Protein AF-A0A2W2MB29-F1 (afdb_monomer_lite)

Radius of gyration: 29.34 Å; chains: 1; bounding box: 50×64×82 Å

Secondary structure (DSSP, 8-state):
-HHHHHTT--HHHHHHHH---HHHHHHHHHHTTPPPP-HHHHHHHHHHHHHHHHHHHHHHHHHHHHHHHHHHHHHT--SHHHHHHHHHHHHHHHHHHHHHHHTTS-SSHHHHHHHHHHHHHHHHHHHHHHHHHHHGGG---

pLDDT: mean 86.89, std 11.66, range [49.47, 98.19]

Foldseek 3Di:
DLVCLVVQHALVVCCVVVVDDSVVSCVVCVVVVRDHDCPVVVVVVVVVVVVVLVVLVVLLVVLVVVLVVLVVQLVPDPDPVSVVVSVVSNVVSVVVSCVSVVVPVDPCPVVVVVVVVVVVVVVVVVVVVVVVVVVVVPDDD

Structure (mmCIF, N/CA/C/O backbone):
data_AF-A0A2W2MB29-F1
#
_entry.id   AF-A0A2W2MB29-F1
#
loop_
_atom_site.group_PDB
_atom_site.id
_atom_site.type_symbol
_atom_site.label_atom_id
_atom_site.label_alt_id
_atom_site.label_comp_id
_atom_site.label_asym_id
_atom_site.label_entity_id
_atom_site.label_seq_id
_atom_site.pdbx_PDB_ins_code
_atom_site.Cartn_x
_atom_site.Cartn_y
_atom_site.Cartn_z
_atom_site.occupancy
_atom_site.B_iso_or_equiv
_atom_site.auth_seq_id
_atom_site.auth_comp_id
_atom_site.auth_asym_id
_atom_site.auth_atom_id
_atom_site.pdbx_PDB_model_num
ATOM 1 N N . MET A 1 1 ? -21.355 12.216 34.150 1.00 81.81 1 MET A N 1
ATOM 2 C CA . MET A 1 1 ? -20.433 11.313 33.427 1.00 81.81 1 MET A CA 1
ATOM 3 C C . MET A 1 1 ? -20.944 9.870 33.399 1.00 81.81 1 MET A C 1
ATOM 5 O O . MET A 1 1 ? -21.313 9.422 32.328 1.00 81.81 1 MET A O 1
ATOM 9 N N . LEU A 1 2 ? -21.050 9.172 34.542 1.00 86.69 2 LEU A N 1
ATOM 10 C CA . LEU A 1 2 ? -21.513 7.768 34.617 1.00 86.69 2 LEU A CA 1
ATOM 11 C C . LEU A 1 2 ? -22.892 7.525 33.993 1.00 86.69 2 LEU A C 1
ATOM 13 O O . LEU A 1 2 ? -23.082 6.543 33.286 1.00 86.69 2 LEU A O 1
ATOM 17 N N . ARG A 1 3 ? -23.830 8.459 34.196 1.00 90.38 3 ARG A N 1
ATOM 18 C CA . ARG A 1 3 ? -25.143 8.436 33.539 1.00 90.38 3 ARG A CA 1
ATOM 19 C C . ARG A 1 3 ? -25.026 8.364 32.008 1.00 90.38 3 ARG A C 1
ATOM 21 O O . ARG A 1 3 ? -25.595 7.463 31.413 1.00 90.38 3 ARG A O 1
ATOM 28 N N . LEU A 1 4 ? -24.210 9.232 31.401 1.00 87.38 4 LEU A N 1
ATOM 29 C CA . LEU A 1 4 ? -23.983 9.265 29.946 1.00 87.38 4 LEU A CA 1
ATOM 30 C C . LEU A 1 4 ? -23.356 7.962 29.431 1.00 87.38 4 LEU A C 1
ATOM 32 O O . LEU A 1 4 ? -23.723 7.474 28.370 1.00 87.38 4 LEU A O 1
ATOM 36 N N . ALA A 1 5 ? -22.428 7.377 30.193 1.00 85.38 5 ALA A N 1
ATOM 37 C CA . ALA A 1 5 ? -21.809 6.106 29.823 1.00 85.38 5 ALA A CA 1
ATOM 38 C C . ALA A 1 5 ? -22.822 4.946 29.836 1.00 85.38 5 ALA A C 1
ATOM 40 O O . ALA A 1 5 ? -22.815 4.123 28.927 1.00 85.38 5 ALA A O 1
ATOM 41 N N . ARG A 1 6 ? -23.734 4.909 30.820 1.00 88.44 6 ARG A N 1
ATOM 42 C CA . ARG A 1 6 ? -24.825 3.916 30.887 1.00 88.44 6 ARG A CA 1
ATOM 43 C C . ARG A 1 6 ? -25.883 4.118 29.798 1.00 88.44 6 ARG A C 1
ATOM 45 O O . ARG A 1 6 ? -26.493 3.152 29.363 1.00 88.44 6 ARG A O 1
ATOM 52 N N . GLU A 1 7 ? -26.062 5.353 29.337 1.00 89.94 7 GLU A N 1
ATOM 53 C CA . GLU A 1 7 ? -26.908 5.710 28.187 1.00 89.94 7 GLU A CA 1
ATOM 54 C C . GLU A 1 7 ? -26.249 5.367 26.829 1.00 89.94 7 GLU A C 1
ATOM 56 O O . GLU A 1 7 ? -26.842 5.612 25.783 1.00 89.94 7 GLU A O 1
ATOM 61 N N . GLY A 1 8 ? -25.037 4.793 26.822 1.00 85.62 8 GLY A N 1
ATOM 62 C CA . GLY A 1 8 ? -24.342 4.357 25.605 1.00 85.62 8 GLY A CA 1
ATOM 63 C C . GLY A 1 8 ? -23.571 5.461 24.874 1.00 85.62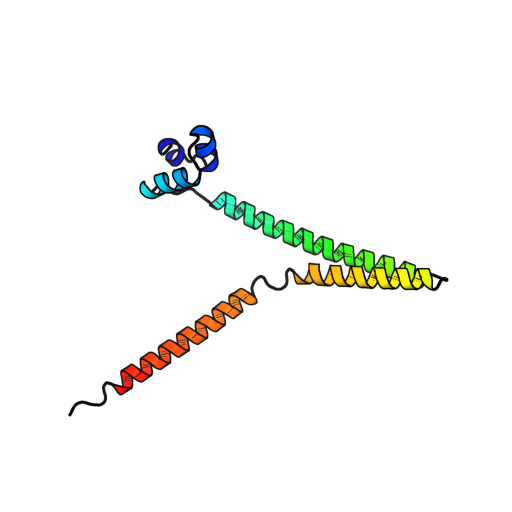 8 GLY A C 1
ATOM 64 O O . GLY A 1 8 ? -23.115 5.258 23.749 1.00 85.62 8 GLY A O 1
ATOM 65 N N . VAL A 1 9 ? -23.391 6.634 25.488 1.00 88.69 9 VAL A N 1
ATOM 66 C CA . VAL A 1 9 ? -22.635 7.738 24.881 1.00 88.69 9 VAL A CA 1
ATOM 67 C C . VAL A 1 9 ? -21.152 7.370 24.776 1.00 88.69 9 VAL A C 1
ATOM 69 O O . VAL A 1 9 ? -20.523 6.925 25.739 1.00 88.69 9 VAL A O 1
ATOM 72 N N . ALA A 1 10 ? -20.560 7.600 23.600 1.00 87.56 10 ALA A N 1
ATOM 73 C CA . ALA A 1 10 ? -19.156 7.298 23.349 1.00 87.56 10 ALA A CA 1
ATOM 74 C C . ALA A 1 10 ? -18.220 8.082 24.286 1.00 87.56 10 ALA A C 1
ATOM 76 O O . ALA A 1 10 ? -18.395 9.277 24.524 1.00 87.56 10 ALA A O 1
ATOM 77 N N . ARG A 1 11 ? -17.145 7.434 24.752 1.00 88.75 11 ARG A N 1
ATOM 78 C CA . ARG A 1 11 ? -16.172 8.014 25.696 1.00 88.75 11 ARG A CA 1
ATOM 79 C C . ARG A 1 11 ? -15.674 9.412 25.302 1.00 88.75 11 ARG A C 1
ATOM 81 O O . ARG A 1 11 ? -15.597 10.299 26.145 1.00 88.75 11 ARG A O 1
ATOM 88 N N . ASN A 1 12 ? -15.326 9.612 24.030 1.00 89.19 12 ASN A N 1
ATOM 89 C CA . ASN A 1 12 ? -14.797 10.895 23.553 1.00 89.19 12 ASN A CA 1
ATOM 90 C C . ASN A 1 12 ? -15.857 12.006 23.585 1.00 89.19 12 ASN A C 1
ATOM 92 O O . ASN A 1 12 ? -15.515 13.169 23.773 1.00 89.19 12 ASN A O 1
ATOM 96 N N . GLU A 1 13 ? -17.128 11.650 23.414 1.00 89.75 13 GLU A N 1
ATOM 97 C CA . GLU A 1 13 ? -18.242 12.589 23.517 1.00 89.75 13 GLU A CA 1
ATOM 98 C C . GLU A 1 13 ? -18.479 12.992 24.976 1.00 89.75 13 GLU A C 1
ATOM 100 O O . GLU A 1 13 ? -18.609 14.174 25.284 1.00 89.75 13 GLU A O 1
ATOM 105 N N . ILE A 1 14 ? -18.372 12.040 25.908 1.00 91.75 14 ILE A N 1
ATOM 106 C CA . ILE A 1 14 ? -18.393 12.325 27.348 1.00 91.75 14 ILE A CA 1
ATOM 107 C C . ILE A 1 14 ? -17.273 13.302 27.730 1.00 91.75 14 ILE A C 1
ATOM 109 O O . ILE A 1 14 ? -17.516 14.244 28.484 1.00 91.75 14 ILE A O 1
ATOM 113 N N . THR A 1 15 ? -16.060 13.129 27.195 1.00 94.00 15 THR A N 1
ATOM 114 C CA . THR A 1 15 ? -14.948 14.065 27.425 1.00 94.00 15 THR A CA 1
ATOM 115 C C . THR A 1 15 ? -15.268 15.477 26.930 1.00 94.00 15 THR A C 1
ATOM 117 O O . THR A 1 15 ? -15.023 16.430 27.666 1.00 94.00 15 THR A O 1
ATOM 120 N N . ARG A 1 16 ? -15.867 15.633 25.740 1.00 93.50 16 ARG A N 1
ATOM 121 C CA . ARG A 1 16 ? -16.270 16.956 25.220 1.00 93.50 16 ARG A CA 1
ATOM 122 C C . ARG A 1 16 ? -17.341 17.617 26.084 1.00 93.50 16 ARG A C 1
ATOM 124 O O . ARG A 1 16 ? -17.249 18.809 26.346 1.00 93.50 16 ARG A O 1
ATOM 131 N N . GLN A 1 17 ? -18.326 16.847 26.544 1.00 93.81 17 GLN A N 1
ATOM 132 C CA . GLN A 1 17 ? -19.451 17.376 27.319 1.00 93.81 17 GLN A CA 1
ATOM 133 C C . GLN A 1 17 ? -19.094 17.692 28.773 1.00 93.81 17 GLN A C 1
ATOM 135 O O . GLN A 1 17 ? -19.664 18.598 29.370 1.00 93.81 17 GLN A O 1
ATOM 140 N N . THR A 1 18 ? -18.182 16.922 29.368 1.00 92.38 18 THR A N 1
ATOM 141 C CA . THR A 1 18 ? -17.856 17.036 30.800 1.00 92.38 18 THR A CA 1
ATOM 142 C C . THR A 1 18 ? -16.548 17.769 31.077 1.00 92.38 18 THR A C 1
ATOM 144 O O . THR A 1 18 ? -16.291 18.114 32.226 1.00 92.38 18 THR A O 1
ATOM 147 N N . GLY A 1 19 ? -15.697 17.965 30.063 1.00 91.62 19 GLY A N 1
ATOM 148 C CA . GLY A 1 19 ? -14.351 18.526 30.221 1.00 91.62 19 GLY A CA 1
ATOM 149 C C . GLY A 1 19 ? -13.365 17.602 30.951 1.00 91.62 19 GLY A C 1
ATOM 150 O O . GLY A 1 19 ? -12.230 17.991 31.213 1.00 91.62 19 GLY A O 1
ATOM 151 N N . VAL A 1 20 ? -13.770 16.371 31.285 1.00 93.88 20 VAL A N 1
ATOM 152 C CA . VAL A 1 20 ? -12.932 15.395 31.991 1.00 93.88 20 VAL A CA 1
ATOM 153 C C . VAL A 1 20 ? -12.043 14.654 30.999 1.00 93.88 20 VAL A C 1
ATOM 155 O O . VAL A 1 20 ? -12.509 14.166 29.966 1.00 93.88 20 VAL A O 1
ATOM 158 N N . SER A 1 21 ? -10.758 14.515 31.339 1.00 93.69 21 SER A N 1
ATOM 159 C CA . SER A 1 21 ? -9.794 13.823 30.485 1.00 93.69 21 SER A CA 1
ATOM 160 C C . SER A 1 21 ? -10.235 12.394 30.166 1.00 93.69 21 SER A C 1
ATOM 162 O O . SER A 1 21 ? -10.765 11.664 31.005 1.00 93.69 21 SER A O 1
ATOM 164 N N . THR A 1 22 ? -9.956 11.965 28.941 1.00 91.56 22 THR A N 1
ATOM 165 C CA . THR A 1 22 ? -10.315 10.647 28.411 1.00 91.56 22 THR A CA 1
ATOM 166 C C . THR A 1 22 ? -9.850 9.485 29.303 1.00 91.56 22 THR A C 1
ATOM 168 O O . THR A 1 22 ? -10.549 8.478 29.455 1.00 91.56 22 THR A O 1
ATOM 171 N N . ALA A 1 23 ? -8.674 9.630 29.923 1.00 92.75 23 ALA A N 1
ATOM 172 C CA . ALA A 1 23 ? -8.121 8.656 30.861 1.00 92.75 23 ALA A CA 1
ATOM 173 C C . ALA A 1 23 ? -8.940 8.582 32.161 1.00 92.75 23 ALA A C 1
ATOM 175 O O . ALA A 1 23 ? -9.257 7.486 32.621 1.00 92.75 23 ALA A O 1
ATOM 176 N N . SER A 1 24 ? -9.338 9.729 32.720 1.00 93.81 24 SER A N 1
ATOM 177 C CA . SER A 1 24 ? -10.188 9.783 33.914 1.00 93.81 24 SER A CA 1
ATOM 178 C C . SER A 1 24 ? -11.597 9.260 33.645 1.00 93.81 24 SER A C 1
ATOM 180 O O . SER A 1 24 ? -12.115 8.512 34.468 1.00 93.81 24 SER A O 1
ATOM 182 N N . VAL A 1 25 ? -12.177 9.557 32.474 1.00 92.50 25 VAL A N 1
ATOM 183 C CA . VAL A 1 25 ? -13.472 8.990 32.059 1.00 92.50 25 VAL A CA 1
ATOM 184 C C . VAL A 1 25 ? -13.411 7.460 32.015 1.00 92.50 25 VAL A C 1
ATOM 186 O O . VAL A 1 25 ? -14.289 6.784 32.539 1.00 92.50 25 VAL A O 1
ATOM 189 N N . THR A 1 26 ? -12.349 6.905 31.423 1.00 91.25 26 THR A N 1
ATOM 190 C CA . THR A 1 26 ? -12.171 5.446 31.327 1.00 91.25 26 THR A CA 1
ATOM 191 C C . THR A 1 26 ? -12.054 4.804 32.708 1.00 91.25 26 THR A C 1
ATOM 193 O O . THR A 1 26 ? -12.728 3.814 32.964 1.00 91.25 26 THR A O 1
ATOM 196 N N . ARG A 1 27 ? -11.227 5.375 33.593 1.00 93.19 27 ARG A N 1
ATOM 197 C CA . ARG A 1 27 ? -10.973 4.832 34.935 1.00 93.19 27 ARG A CA 1
ATOM 198 C C . ARG A 1 27 ? -12.236 4.823 35.795 1.00 93.19 27 ARG A C 1
ATOM 200 O O . ARG A 1 27 ? -12.636 3.769 36.255 1.00 93.19 27 ARG A O 1
ATOM 207 N N . ILE A 1 28 ? -12.914 5.967 35.899 1.00 91.88 28 ILE A N 1
ATOM 208 C CA . ILE A 1 28 ? -14.134 6.106 36.710 1.00 91.88 28 ILE A CA 1
ATOM 209 C C . ILE A 1 28 ? -15.250 5.177 36.204 1.00 91.88 28 ILE A C 1
ATOM 211 O O . ILE A 1 28 ? -15.987 4.612 37.001 1.00 91.88 28 ILE A O 1
ATOM 215 N N . CYS A 1 29 ? -15.396 5.004 34.886 1.00 90.06 29 CYS A N 1
ATOM 216 C CA . CYS A 1 29 ? -16.363 4.047 34.343 1.00 90.06 29 CYS A CA 1
ATOM 217 C C . CYS A 1 29 ? -15.972 2.592 34.631 1.00 90.06 29 CYS A C 1
ATOM 219 O O . CYS A 1 29 ? -16.850 1.805 34.966 1.00 90.06 29 CYS A O 1
ATOM 221 N N . ALA A 1 30 ? -14.685 2.247 34.533 1.00 90.62 30 ALA A N 1
ATOM 222 C CA . ALA A 1 30 ? -14.197 0.900 34.818 1.00 90.62 30 ALA A CA 1
ATOM 223 C C . ALA A 1 30 ? -14.366 0.518 36.297 1.00 90.62 30 ALA A C 1
ATOM 225 O O . ALA A 1 30 ? -14.835 -0.583 36.575 1.00 90.62 30 ALA A O 1
ATOM 226 N N . ASP A 1 31 ? -14.064 1.437 37.220 1.00 92.75 31 ASP A N 1
ATOM 227 C CA . ASP A 1 31 ? -14.238 1.248 38.670 1.00 92.75 31 ASP A CA 1
ATOM 228 C C . ASP A 1 31 ? -15.713 0.968 39.038 1.00 92.75 31 ASP A C 1
ATOM 230 O O . ASP A 1 31 ? -16.007 0.274 40.006 1.00 92.75 31 ASP A O 1
ATOM 234 N N . GLU A 1 32 ? -16.645 1.451 38.214 1.00 91.19 32 GLU A N 1
ATOM 235 C CA . GLU A 1 32 ? -18.099 1.286 38.351 1.00 91.19 32 GLU A CA 1
ATOM 236 C C . GLU A 1 32 ? -18.671 0.159 37.464 1.00 91.19 32 GLU A C 1
ATOM 238 O O . GLU A 1 32 ? -19.888 0.057 37.282 1.00 91.19 32 GLU A O 1
ATOM 243 N N . GLY A 1 33 ? -17.806 -0.666 36.861 1.00 89.25 33 GLY A N 1
ATOM 244 C CA . GLY A 1 33 ? -18.191 -1.809 36.025 1.00 89.25 33 GLY A CA 1
ATOM 245 C C . GLY A 1 33 ? -18.782 -1.449 34.655 1.00 89.25 33 GLY A C 1
ATOM 246 O O . GLY A 1 33 ? -19.329 -2.313 33.970 1.00 89.25 33 GLY A O 1
ATOM 247 N N . VAL A 1 34 ? -18.686 -0.189 34.225 1.00 90.19 34 VAL A N 1
ATOM 248 C CA . VAL A 1 34 ? -19.177 0.277 32.923 1.00 90.19 34 VAL A CA 1
ATOM 249 C C . VAL A 1 34 ? -18.068 0.153 31.881 1.00 90.19 34 VAL A C 1
ATOM 251 O O . VAL A 1 34 ? -17.045 0.837 31.943 1.00 90.19 34 VAL A O 1
ATOM 254 N N . THR A 1 35 ? -18.291 -0.696 30.882 1.00 85.75 35 THR A N 1
ATOM 255 C CA . THR A 1 35 ? -17.383 -0.871 29.744 1.00 85.75 35 THR A CA 1
ATOM 256 C C . THR A 1 35 ? -17.897 -0.126 28.514 1.00 85.75 35 THR A C 1
ATOM 258 O O . THR A 1 35 ? -19.099 0.028 28.311 1.00 85.75 35 THR A O 1
ATOM 261 N N . PHE A 1 36 ? -16.973 0.376 27.694 1.00 85.50 36 PHE A N 1
ATOM 262 C CA . PHE A 1 36 ? -17.305 1.013 26.421 1.00 85.50 36 PHE A CA 1
ATOM 263 C C . PHE A 1 36 ? -17.197 -0.011 25.300 1.00 85.50 36 PHE A C 1
ATOM 265 O O . PHE A 1 36 ? -16.152 -0.653 25.170 1.00 85.50 36 PHE A O 1
ATOM 272 N N . ASP A 1 37 ? -18.230 -0.106 24.466 1.00 82.88 37 ASP A N 1
ATOM 273 C CA . ASP A 1 37 ? -18.173 -0.919 23.257 1.00 82.88 37 ASP A CA 1
ATOM 274 C C . ASP A 1 37 ? -17.110 -0.369 22.290 1.00 82.88 37 ASP A C 1
ATOM 276 O O . ASP A 1 37 ? -17.095 0.817 21.942 1.00 82.88 37 ASP A O 1
ATOM 280 N N . ARG A 1 38 ? -16.186 -1.242 21.883 1.00 82.81 38 ARG A N 1
ATOM 281 C CA . ARG A 1 38 ? -15.105 -0.942 20.936 1.00 82.81 38 ARG A CA 1
ATOM 282 C C . ARG A 1 38 ? -15.330 -1.573 19.564 1.00 82.81 38 ARG A C 1
ATOM 284 O O . ARG A 1 38 ? -14.559 -1.271 18.653 1.00 82.81 38 ARG A O 1
ATOM 291 N N . SER A 1 39 ? -16.397 -2.355 19.393 1.00 84.69 39 SER A N 1
ATOM 292 C CA . SER A 1 39 ? -16.705 -3.110 18.174 1.00 84.69 39 SER A CA 1
ATOM 293 C C . SER A 1 39 ? -16.695 -2.230 16.920 1.00 84.69 39 SER A C 1
ATOM 295 O O . SER A 1 39 ? -16.068 -2.572 15.919 1.00 84.69 39 SER A O 1
ATOM 297 N N . ALA A 1 40 ? -17.289 -1.035 16.993 1.00 80.31 40 ALA A N 1
ATOM 298 C CA . ALA A 1 40 ? -17.320 -0.082 15.887 1.00 80.31 40 ALA A CA 1
ATOM 299 C C . ALA A 1 40 ? -15.923 0.450 15.514 1.00 80.31 40 ALA A C 1
ATOM 301 O O . ALA A 1 40 ? -15.622 0.641 14.336 1.00 80.31 40 ALA A O 1
ATOM 302 N N . THR A 1 41 ? -15.046 0.664 16.503 1.00 86.44 41 THR A N 1
ATOM 303 C CA . THR A 1 41 ? -13.664 1.110 16.249 1.00 86.44 41 THR A CA 1
ATOM 304 C C . THR A 1 41 ? -12.844 -0.021 15.639 1.00 86.44 41 THR A C 1
ATOM 306 O O . THR A 1 41 ? -12.116 0.203 14.678 1.00 86.44 41 THR A O 1
ATOM 309 N N . GLU A 1 42 ? -12.990 -1.241 16.153 1.00 86.06 42 GLU A N 1
ATOM 310 C CA . GLU A 1 42 ? -12.318 -2.430 15.622 1.00 86.06 42 GLU A CA 1
ATOM 311 C C . GLU A 1 42 ? -12.740 -2.725 14.180 1.00 86.06 42 GLU A C 1
ATOM 313 O O . GLU A 1 42 ? -11.885 -2.949 13.322 1.00 86.06 42 GLU A O 1
ATOM 318 N N . ALA A 1 43 ? -14.040 -2.643 13.883 1.00 87.38 43 ALA A N 1
ATOM 319 C CA . ALA A 1 43 ? -14.566 -2.788 12.531 1.00 87.38 43 ALA A CA 1
ATOM 320 C C . ALA A 1 43 ? -14.011 -1.710 11.585 1.00 87.38 43 ALA A C 1
ATOM 322 O O . ALA A 1 43 ? -13.566 -2.036 10.484 1.00 87.38 43 ALA A O 1
ATOM 323 N N . ALA A 1 44 ? -13.967 -0.447 12.024 1.00 85.94 44 ALA A N 1
ATOM 324 C CA . ALA A 1 44 ? -13.399 0.649 11.241 1.00 85.94 44 ALA A CA 1
ATOM 325 C C . ALA A 1 44 ? -11.891 0.470 10.987 1.00 85.94 44 ALA A C 1
ATOM 327 O O . ALA A 1 44 ? -11.424 0.688 9.870 1.00 85.94 44 ALA A O 1
ATOM 328 N N . VAL A 1 45 ? -11.128 0.031 11.993 1.00 91.75 45 VAL A N 1
ATOM 329 C CA . VAL A 1 45 ? -9.696 -0.275 11.847 1.00 91.75 45 VAL A CA 1
ATOM 330 C C . VAL A 1 45 ? -9.496 -1.431 10.872 1.00 91.75 45 VAL A C 1
ATOM 332 O O . VAL A 1 45 ? -8.671 -1.327 9.968 1.00 91.75 45 VAL A O 1
ATOM 335 N N . LYS A 1 46 ? -10.279 -2.507 10.998 1.00 86.44 46 LYS A N 1
ATOM 336 C CA . LYS A 1 46 ? -10.207 -3.659 10.093 1.00 86.44 46 LYS A CA 1
ATOM 337 C C . LYS A 1 46 ? -10.522 -3.261 8.651 1.00 86.44 46 LYS A C 1
ATOM 339 O O . LYS A 1 46 ? -9.771 -3.633 7.753 1.00 86.44 46 LYS A O 1
ATOM 344 N N . ALA A 1 47 ? -11.574 -2.471 8.435 1.00 92.12 47 ALA A N 1
ATOM 345 C CA . ALA A 1 47 ? -11.898 -1.921 7.121 1.00 92.12 47 ALA A CA 1
ATOM 346 C C . ALA A 1 47 ? -10.736 -1.076 6.576 1.00 92.12 47 ALA A C 1
ATOM 348 O O . ALA A 1 47 ? -10.280 -1.297 5.457 1.00 92.12 47 ALA A O 1
ATOM 349 N N . ARG A 1 48 ? -10.157 -0.202 7.409 1.00 90.94 48 ARG A N 1
ATOM 350 C CA . ARG A 1 48 ? -9.021 0.634 7.013 1.00 90.94 48 ARG A CA 1
ATOM 351 C C . ARG A 1 48 ? -7.790 -0.181 6.618 1.00 90.94 48 ARG A C 1
ATOM 353 O O . ARG A 1 48 ? -7.111 0.182 5.662 1.00 90.94 48 ARG A O 1
ATOM 360 N N . VAL A 1 49 ? -7.492 -1.265 7.331 1.00 89.88 49 VAL A N 1
ATOM 361 C CA . VAL A 1 49 ? -6.386 -2.173 6.990 1.00 89.88 49 VAL A CA 1
ATOM 362 C C . VAL A 1 49 ? -6.613 -2.809 5.617 1.00 89.88 49 VAL A C 1
ATOM 364 O O . VAL A 1 49 ? -5.691 -2.832 4.800 1.00 89.88 49 VAL A O 1
ATOM 367 N N . VAL A 1 50 ? -7.839 -3.262 5.334 1.00 90.06 50 VAL A N 1
ATOM 368 C CA . VAL A 1 50 ? -8.218 -3.809 4.021 1.00 90.06 50 VAL A CA 1
ATOM 369 C C . VAL A 1 50 ? -8.050 -2.758 2.919 1.00 90.06 50 VAL A C 1
ATOM 371 O O . VAL A 1 50 ? -7.413 -3.043 1.904 1.00 90.06 50 VAL A O 1
ATOM 374 N N . ASP A 1 51 ? -8.523 -1.530 3.140 1.00 92.31 51 ASP A N 1
ATOM 375 C CA . ASP A 1 51 ? -8.397 -0.433 2.172 1.00 92.31 51 ASP A CA 1
ATOM 376 C C . ASP A 1 51 ? -6.933 -0.072 1.892 1.00 92.31 51 ASP A C 1
ATOM 378 O O . ASP A 1 51 ? -6.530 0.148 0.746 1.00 92.31 51 ASP A O 1
ATOM 382 N N . MET A 1 52 ? -6.102 -0.023 2.937 1.00 91.81 52 MET A N 1
ATOM 383 C CA . MET A 1 52 ? -4.673 0.259 2.798 1.00 91.81 52 MET A CA 1
ATOM 384 C C . MET A 1 52 ? -3.958 -0.854 2.035 1.00 91.81 52 MET A C 1
ATOM 386 O O . MET A 1 52 ? -3.099 -0.554 1.205 1.00 91.81 52 MET A O 1
ATOM 390 N N . LYS A 1 53 ? -4.334 -2.117 2.259 1.00 90.25 53 LYS A N 1
ATOM 391 C CA . LYS A 1 53 ? -3.821 -3.249 1.482 1.00 90.25 53 LYS A CA 1
ATOM 392 C C . LYS A 1 53 ? -4.203 -3.122 0.008 1.00 90.25 53 LYS A C 1
ATOM 394 O O . LYS A 1 53 ? -3.327 -3.174 -0.848 1.00 90.25 53 LYS A O 1
ATOM 399 N N . ALA A 1 54 ? -5.476 -2.867 -0.295 1.00 92.06 54 ALA A N 1
ATOM 400 C CA . ALA A 1 54 ? -5.930 -2.652 -1.670 1.00 92.06 54 ALA A CA 1
ATOM 401 C C . ALA A 1 54 ? -5.172 -1.496 -2.350 1.00 92.06 54 ALA A C 1
ATOM 403 O O . ALA A 1 54 ? -4.720 -1.625 -3.489 1.00 92.06 54 ALA A O 1
ATOM 404 N N . THR A 1 55 ? -4.949 -0.402 -1.618 1.00 94.69 55 THR A N 1
ATOM 405 C CA . THR A 1 55 ? -4.175 0.752 -2.096 1.00 94.69 55 THR A CA 1
ATOM 406 C C . THR A 1 55 ? -2.722 0.377 -2.402 1.00 94.69 55 THR A C 1
ATOM 408 O O . THR A 1 55 ? -2.194 0.775 -3.439 1.00 94.69 55 THR A O 1
ATOM 411 N N . ARG A 1 56 ? -2.069 -0.412 -1.537 1.00 93.88 56 ARG A N 1
ATOM 412 C CA . ARG A 1 56 ? -0.698 -0.893 -1.772 1.00 93.88 56 ARG A CA 1
ATOM 413 C C . ARG A 1 56 ? -0.603 -1.786 -3.005 1.00 93.88 56 ARG A C 1
ATOM 415 O O . ARG A 1 56 ? 0.315 -1.597 -3.798 1.00 93.88 56 ARG A O 1
ATOM 422 N N . VAL A 1 57 ? -1.556 -2.699 -3.202 1.00 93.25 57 VAL A N 1
ATOM 423 C CA . VAL A 1 57 ? -1.605 -3.546 -4.406 1.00 93.25 57 VAL A CA 1
ATOM 424 C C . VAL A 1 57 ? -1.750 -2.694 -5.668 1.00 93.25 57 VAL A C 1
ATOM 426 O O . VAL A 1 57 ? -0.994 -2.884 -6.620 1.00 93.25 57 VAL A O 1
ATOM 429 N N . GLY A 1 58 ? -2.661 -1.715 -5.662 1.00 95.00 58 GLY A N 1
ATOM 430 C CA . GLY A 1 58 ? -2.832 -0.791 -6.786 1.00 95.00 58 GLY A CA 1
ATOM 431 C C . GLY A 1 58 ? -1.563 0.012 -7.087 1.00 95.00 58 GLY A C 1
ATOM 432 O O . GLY A 1 58 ? -1.144 0.098 -8.238 1.00 95.00 58 GLY A O 1
ATOM 433 N N . LEU A 1 59 ? -0.900 0.533 -6.050 1.00 96.75 59 LEU A N 1
ATOM 434 C CA . LEU A 1 59 ? 0.360 1.263 -6.196 1.00 96.75 59 LEU A CA 1
ATOM 435 C C . LEU A 1 59 ? 1.485 0.377 -6.748 1.00 96.75 59 LEU A C 1
ATOM 437 O O . LEU A 1 59 ? 2.247 0.820 -7.603 1.00 96.75 59 LEU A O 1
ATOM 441 N N . ALA A 1 60 ? 1.594 -0.871 -6.286 1.00 95.75 60 ALA A N 1
ATOM 442 C CA . ALA A 1 60 ? 2.574 -1.815 -6.815 1.00 95.75 60 ALA A CA 1
ATOM 443 C C . ALA A 1 60 ? 2.352 -2.076 -8.315 1.00 95.75 60 ALA A C 1
ATOM 445 O O . ALA A 1 60 ? 3.328 -2.113 -9.064 1.00 95.75 60 ALA A O 1
ATOM 446 N N . GLY A 1 61 ? 1.093 -2.208 -8.749 1.00 96.25 61 GLY A N 1
ATOM 447 C CA . GLY A 1 61 ? 0.729 -2.322 -10.164 1.00 96.25 61 GLY A CA 1
ATOM 448 C C . GLY A 1 61 ? 1.139 -1.090 -10.972 1.00 96.25 61 GLY A C 1
ATOM 449 O O . GLY A 1 61 ? 1.882 -1.221 -11.938 1.00 96.25 61 GLY A O 1
ATOM 450 N N . ALA A 1 62 ? 0.764 0.106 -10.512 1.00 97.75 62 ALA A N 1
ATOM 451 C CA . ALA A 1 62 ? 1.111 1.359 -11.187 1.00 97.75 62 ALA A CA 1
ATOM 452 C C . ALA A 1 62 ? 2.632 1.544 -11.350 1.00 97.75 62 ALA A C 1
ATOM 454 O O . ALA A 1 62 ? 3.107 1.913 -12.419 1.00 97.75 62 ALA A O 1
ATOM 455 N N . LEU A 1 63 ? 3.417 1.202 -10.321 1.00 97.62 63 LEU A N 1
ATOM 456 C CA . LEU A 1 63 ? 4.880 1.242 -10.409 1.00 97.62 63 LEU A CA 1
ATOM 457 C C . LEU A 1 63 ? 5.432 0.281 -11.470 1.00 97.62 63 LEU A C 1
ATOM 459 O O . LEU A 1 63 ? 6.449 0.581 -12.093 1.00 97.62 63 LEU A O 1
ATOM 463 N N . LEU A 1 64 ? 4.794 -0.874 -11.680 1.00 96.44 64 LEU A N 1
ATOM 464 C CA . LEU A 1 64 ? 5.203 -1.817 -12.719 1.00 96.44 64 LEU A CA 1
ATOM 465 C C . LEU A 1 64 ? 4.882 -1.280 -14.122 1.00 96.44 64 LEU A C 1
ATOM 467 O O . LEU A 1 64 ? 5.710 -1.415 -15.025 1.00 96.44 64 LEU A O 1
ATOM 471 N N . ASP A 1 65 ? 3.737 -0.625 -14.293 1.00 98.19 65 ASP A N 1
ATOM 472 C CA . ASP A 1 65 ? 3.365 0.038 -15.549 1.00 98.19 65 ASP A CA 1
ATOM 473 C C . ASP A 1 65 ? 4.327 1.195 -15.878 1.00 98.19 65 ASP A C 1
ATOM 475 O O . ASP A 1 65 ? 4.781 1.352 -17.020 1.00 98.19 65 ASP A O 1
ATOM 479 N N . ASP A 1 66 ? 4.739 1.956 -14.861 1.00 97.75 66 ASP A N 1
ATOM 480 C CA . ASP A 1 66 ? 5.759 2.997 -14.998 1.00 97.75 66 ASP A CA 1
ATOM 481 C C . ASP A 1 66 ? 7.116 2.409 -15.416 1.00 97.75 66 ASP A C 1
ATOM 483 O O . ASP A 1 66 ? 7.791 2.970 -16.286 1.00 97.75 66 ASP A O 1
ATOM 487 N N . VAL A 1 67 ? 7.512 1.253 -14.863 1.00 98.00 67 VAL A N 1
ATOM 488 C CA . VAL A 1 67 ? 8.726 0.530 -15.289 1.00 98.00 67 VAL A CA 1
ATOM 489 C C . VAL A 1 67 ? 8.646 0.157 -16.767 1.00 98.00 67 VAL A C 1
ATOM 491 O O . VAL A 1 67 ? 9.620 0.352 -17.497 1.00 98.00 67 VAL A O 1
ATOM 494 N N . GLN A 1 68 ? 7.505 -0.358 -17.230 1.00 97.31 68 GLN A N 1
ATOM 495 C CA . GLN A 1 68 ? 7.317 -0.710 -18.640 1.00 97.31 68 GLN A CA 1
ATOM 496 C C . GLN A 1 68 ? 7.433 0.523 -19.541 1.00 97.31 68 GLN A C 1
ATOM 498 O O . GLN A 1 68 ? 8.131 0.486 -20.558 1.00 97.31 68 GLN A O 1
ATOM 503 N N . THR A 1 69 ? 6.826 1.635 -19.127 1.00 96.44 69 THR A N 1
ATOM 504 C CA . THR A 1 69 ? 6.893 2.911 -19.847 1.00 96.44 69 THR A CA 1
ATOM 505 C C . THR A 1 69 ? 8.323 3.452 -19.908 1.00 96.44 69 THR A C 1
ATOM 507 O O . THR A 1 69 ? 8.805 3.827 -20.981 1.00 96.44 69 THR A O 1
ATOM 510 N N . ALA A 1 70 ? 9.038 3.462 -18.781 1.00 95.06 70 ALA A N 1
ATOM 511 C CA . ALA A 1 70 ? 10.430 3.898 -18.715 1.00 95.06 70 ALA A CA 1
ATOM 512 C C . ALA A 1 70 ? 11.342 3.004 -19.570 1.00 95.06 70 ALA A C 1
ATOM 514 O O . ALA A 1 70 ? 12.213 3.507 -20.280 1.00 95.06 70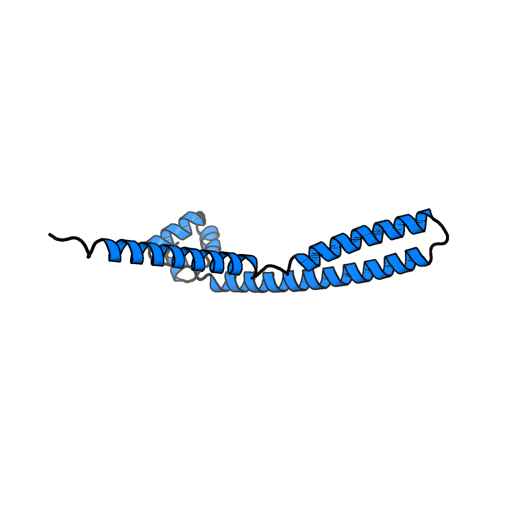 ALA A O 1
ATOM 515 N N . ARG A 1 71 ? 11.093 1.689 -19.579 1.00 96.62 71 ARG A N 1
ATOM 516 C CA . ARG A 1 71 ? 11.809 0.723 -20.418 1.00 96.62 71 ARG A CA 1
ATOM 517 C C . ARG A 1 71 ? 11.581 0.960 -21.908 1.00 96.62 71 ARG A C 1
ATOM 519 O O . ARG A 1 71 ? 12.545 0.919 -22.668 1.00 96.62 71 ARG A O 1
ATOM 526 N N . ALA A 1 72 ? 10.348 1.231 -22.329 1.00 95.38 72 ALA A N 1
ATOM 527 C CA . ALA A 1 72 ? 10.055 1.557 -23.723 1.00 95.38 72 ALA A CA 1
ATOM 528 C C . ALA A 1 72 ? 10.797 2.829 -24.170 1.00 95.38 72 ALA A C 1
ATOM 530 O O . AL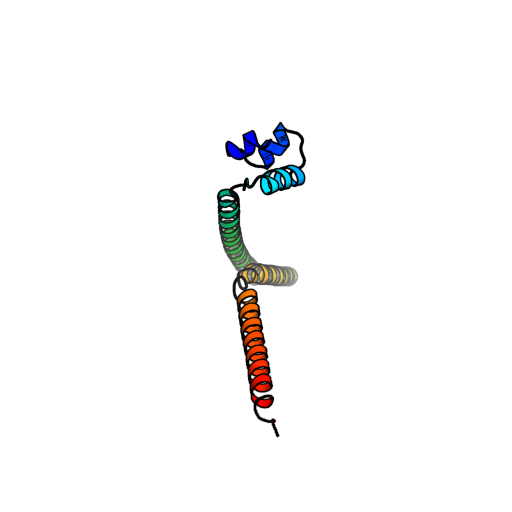A A 1 72 ? 11.432 2.834 -25.222 1.00 95.38 72 ALA A O 1
ATOM 531 N N . ARG A 1 73 ? 10.795 3.876 -23.331 1.00 92.81 73 ARG A N 1
ATOM 532 C CA . ARG A 1 73 ? 11.529 5.127 -23.594 1.00 92.81 73 ARG A CA 1
ATOM 533 C C . ARG A 1 73 ? 13.040 4.914 -23.667 1.00 92.81 73 ARG A C 1
ATOM 535 O O . ARG A 1 73 ? 13.674 5.435 -24.574 1.00 92.81 73 ARG A O 1
ATOM 542 N N . MET A 1 74 ? 13.596 4.125 -22.748 1.00 95.31 74 MET A N 1
ATOM 543 C CA . MET A 1 74 ? 15.017 3.770 -22.736 1.00 95.31 74 MET A CA 1
ATOM 544 C C . MET A 1 74 ? 15.427 3.005 -24.002 1.00 95.31 74 MET A C 1
ATOM 546 O O . MET A 1 74 ? 16.492 3.250 -24.546 1.00 95.31 74 MET A O 1
ATOM 550 N N . HIS A 1 75 ? 14.599 2.085 -24.503 1.00 94.25 75 HIS A N 1
ATOM 551 C CA . HIS A 1 75 ? 14.915 1.361 -25.740 1.00 94.25 75 HIS A CA 1
ATOM 552 C C . HIS A 1 75 ? 14.789 2.222 -27.001 1.00 94.25 75 HIS A C 1
ATOM 554 O O . HIS A 1 75 ? 15.473 1.950 -27.982 1.00 94.25 75 HIS A O 1
ATOM 560 N N . ALA A 1 76 ? 13.928 3.238 -26.979 1.00 95.06 76 ALA A N 1
ATOM 561 C CA . ALA A 1 76 ? 13.758 4.168 -28.089 1.00 95.06 76 ALA A CA 1
ATOM 562 C C . ALA A 1 76 ? 14.801 5.301 -28.102 1.00 95.06 76 ALA A C 1
ATOM 564 O O . ALA A 1 76 ? 14.810 6.101 -29.034 1.00 95.06 76 ALA A O 1
ATOM 565 N N . SER A 1 77 ? 15.649 5.422 -27.075 1.00 93.94 77 SER A N 1
ATOM 566 C CA . SER A 1 77 ? 16.621 6.511 -27.005 1.00 93.94 77 SER A CA 1
ATOM 567 C C . SER A 1 77 ? 17.813 6.261 -27.926 1.00 93.94 77 SER A C 1
ATOM 569 O O . SER A 1 77 ? 18.483 5.237 -27.810 1.00 93.94 77 SER A O 1
ATOM 571 N N . GLU A 1 78 ? 18.128 7.240 -28.768 1.00 92.81 78 GLU A N 1
ATOM 572 C CA . GLU A 1 78 ? 19.322 7.230 -29.627 1.00 92.81 78 GLU A CA 1
ATOM 573 C C . GLU A 1 78 ? 20.559 7.819 -28.925 1.00 92.81 78 GLU A C 1
ATOM 575 O O . GLU A 1 78 ? 21.690 7.600 -29.354 1.00 92.81 78 GLU A O 1
ATOM 580 N N . ASP A 1 79 ? 20.351 8.553 -27.827 1.00 94.81 79 ASP A N 1
ATOM 581 C CA . ASP A 1 79 ? 21.401 9.190 -27.035 1.00 94.81 79 ASP A CA 1
ATOM 582 C C . ASP A 1 79 ? 21.721 8.397 -25.758 1.00 94.81 79 ASP A C 1
ATOM 584 O O . ASP A 1 79 ? 20.834 7.948 -25.026 1.00 94.81 79 ASP A O 1
ATOM 588 N N . ASN A 1 80 ? 23.014 8.279 -25.451 1.00 93.94 80 ASN A N 1
ATOM 589 C CA . ASN A 1 80 ? 23.504 7.513 -24.308 1.00 93.94 80 ASN A CA 1
ATOM 590 C C . ASN A 1 80 ? 23.065 8.124 -22.968 1.00 93.94 80 ASN A C 1
ATOM 592 O O . ASN A 1 80 ? 22.789 7.399 -22.015 1.00 93.94 80 ASN A O 1
ATOM 596 N N . ARG A 1 81 ? 22.964 9.456 -22.869 1.00 93.88 81 ARG A N 1
ATOM 597 C CA . ARG A 1 81 ? 22.506 10.087 -21.625 1.00 93.88 81 ARG A CA 1
ATOM 598 C C . ARG A 1 81 ? 21.038 9.761 -21.367 1.00 93.88 81 ARG A C 1
ATOM 600 O O . ARG A 1 81 ? 20.708 9.330 -20.265 1.00 93.88 81 ARG A O 1
ATOM 607 N N . ALA A 1 82 ? 20.191 9.883 -22.387 1.00 92.44 82 ALA A N 1
ATOM 608 C CA . ALA A 1 82 ? 18.786 9.492 -22.295 1.00 92.44 82 ALA A CA 1
ATOM 609 C C . ALA A 1 82 ? 18.609 8.000 -21.940 1.00 92.44 82 ALA A C 1
ATOM 611 O O . ALA A 1 82 ? 17.756 7.661 -21.115 1.00 92.44 82 ALA A O 1
ATOM 612 N N . PHE A 1 83 ? 19.455 7.120 -22.488 1.00 95.12 83 PHE A N 1
ATOM 613 C CA . PHE A 1 83 ? 19.481 5.702 -22.122 1.00 95.12 83 PHE A CA 1
ATOM 614 C C . PHE A 1 83 ? 19.800 5.500 -20.631 1.00 95.12 83 PHE A C 1
ATOM 616 O O . PHE A 1 83 ? 19.070 4.807 -19.918 1.00 95.12 83 PHE A O 1
ATOM 623 N N . LEU A 1 84 ? 20.870 6.130 -20.136 1.00 95.38 84 LEU A N 1
ATOM 624 C CA . LEU A 1 84 ? 21.305 6.013 -18.740 1.00 95.38 84 LEU A CA 1
ATOM 625 C C . LEU A 1 84 ? 20.283 6.599 -17.756 1.00 95.38 84 LEU A C 1
ATOM 627 O O . LEU A 1 84 ? 20.036 6.002 -16.703 1.00 95.38 84 LEU A O 1
ATOM 631 N N . ASP A 1 85 ? 19.656 7.724 -18.103 1.00 94.38 85 ASP A N 1
ATOM 632 C CA . ASP A 1 85 ? 18.580 8.326 -17.312 1.00 94.38 85 ASP A CA 1
ATOM 633 C C . ASP A 1 85 ? 17.376 7.369 -17.215 1.00 94.38 85 ASP A C 1
ATOM 635 O O . ASP A 1 85 ? 16.841 7.146 -16.123 1.00 94.38 85 ASP A O 1
ATOM 639 N N . GLY A 1 86 ? 17.009 6.718 -18.326 1.00 94.38 86 GLY A N 1
ATOM 640 C CA . GLY A 1 86 ? 15.980 5.676 -18.364 1.00 94.38 86 GLY A CA 1
ATOM 641 C C . GLY A 1 86 ? 16.326 4.458 -17.501 1.00 94.38 86 GLY A C 1
ATOM 642 O O . GLY A 1 86 ? 15.506 4.022 -16.688 1.00 94.38 86 GLY A O 1
ATOM 643 N N . ALA A 1 87 ? 17.556 3.948 -17.601 1.00 95.00 87 ALA A N 1
ATOM 644 C CA . ALA A 1 87 ? 18.030 2.825 -16.791 1.00 95.00 87 ALA A CA 1
ATOM 645 C C . ALA A 1 87 ? 17.981 3.141 -15.284 1.00 95.00 87 ALA A C 1
ATOM 647 O O . ALA A 1 87 ? 17.549 2.311 -14.476 1.00 95.00 87 ALA A O 1
ATOM 648 N N . ARG A 1 88 ? 18.362 4.366 -14.897 1.00 96.69 88 ARG A N 1
ATOM 649 C CA . ARG A 1 88 ? 18.305 4.827 -13.504 1.00 96.69 88 ARG A CA 1
ATOM 650 C C . ARG A 1 88 ? 16.869 4.964 -13.000 1.00 96.69 88 ARG A C 1
ATOM 652 O O . ARG A 1 88 ? 16.591 4.572 -11.865 1.00 96.69 88 ARG A O 1
ATOM 659 N N . ALA A 1 89 ? 15.963 5.481 -13.830 1.00 95.00 89 ALA A N 1
ATOM 660 C CA . ALA A 1 89 ? 14.543 5.565 -13.501 1.00 95.00 89 ALA A CA 1
ATOM 661 C C . ALA A 1 89 ? 13.944 4.171 -13.256 1.00 95.00 89 ALA A C 1
ATOM 663 O O . ALA A 1 89 ? 13.297 3.952 -12.232 1.00 95.00 89 ALA A O 1
ATOM 664 N N . ILE A 1 90 ? 14.236 3.206 -14.136 1.00 97.69 90 ILE A N 1
ATOM 665 C CA . ILE A 1 90 ? 13.799 1.810 -13.988 1.00 97.69 90 ILE A CA 1
ATOM 666 C C . ILE A 1 90 ? 14.315 1.212 -12.678 1.00 97.69 90 ILE A C 1
ATOM 668 O O . ILE A 1 90 ? 13.529 0.645 -11.923 1.00 97.6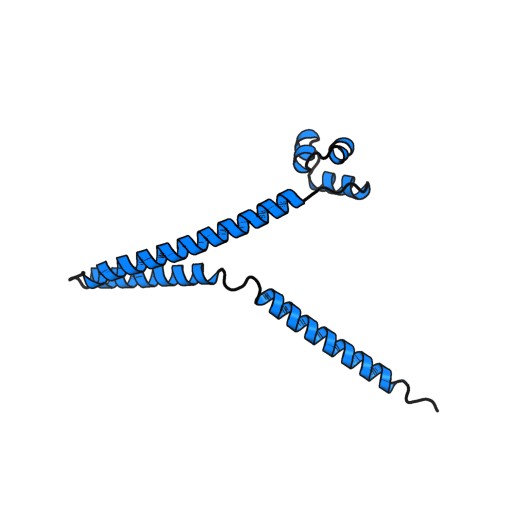9 90 ILE A O 1
ATOM 672 N N . ALA A 1 91 ? 15.605 1.371 -12.364 1.00 96.88 91 ALA A N 1
ATOM 673 C CA . ALA A 1 91 ? 16.176 0.855 -11.119 1.00 96.88 91 ALA A CA 1
ATOM 674 C C . ALA A 1 91 ? 15.470 1.430 -9.874 1.00 96.88 91 ALA A C 1
ATOM 676 O O . ALA A 1 91 ? 15.158 0.691 -8.936 1.00 96.88 91 ALA A O 1
ATOM 677 N N . GLY A 1 92 ? 15.167 2.734 -9.882 1.00 97.62 92 GLY A N 1
ATOM 678 C CA . GLY A 1 92 ? 14.421 3.393 -8.809 1.00 97.62 92 GLY A CA 1
ATOM 679 C C . GLY A 1 92 ? 12.993 2.861 -8.653 1.00 97.62 92 GLY A C 1
ATOM 680 O O . GLY A 1 92 ? 12.574 2.541 -7.537 1.00 97.62 92 GLY A O 1
ATOM 681 N N . LEU A 1 93 ? 12.267 2.718 -9.764 1.00 97.38 93 LEU A N 1
ATOM 682 C CA . LEU A 1 93 ? 10.884 2.233 -9.783 1.00 97.38 93 LEU A CA 1
ATOM 683 C C . LEU A 1 93 ? 10.780 0.758 -9.381 1.00 97.38 93 LEU A C 1
ATOM 685 O O . LEU A 1 93 ? 9.936 0.412 -8.558 1.00 97.38 93 LEU A O 1
ATOM 689 N N . VAL A 1 94 ? 11.680 -0.101 -9.870 1.00 97.06 94 VAL A N 1
ATOM 690 C CA . VAL A 1 94 ? 11.751 -1.514 -9.460 1.00 97.06 94 VAL A CA 1
ATOM 691 C C . VAL A 1 94 ? 12.033 -1.621 -7.961 1.00 97.06 94 VAL A C 1
ATOM 693 O O . VAL A 1 94 ? 11.350 -2.363 -7.256 1.00 97.06 94 VAL A O 1
ATOM 696 N N . GLY A 1 95 ? 12.982 -0.837 -7.437 1.00 95.62 95 GLY A N 1
ATOM 697 C CA . GLY A 1 95 ? 13.261 -0.802 -6.000 1.00 95.62 95 GLY A CA 1
ATOM 698 C C . GLY A 1 95 ? 12.064 -0.326 -5.165 1.00 95.62 95 GLY A C 1
ATOM 699 O O . GLY A 1 95 ? 11.816 -0.843 -4.074 1.00 95.62 95 GLY A O 1
ATOM 700 N N . ALA A 1 96 ? 11.289 0.641 -5.663 1.00 95.56 96 ALA A N 1
ATOM 701 C CA . ALA A 1 96 ? 10.042 1.064 -5.028 1.00 95.56 96 ALA A CA 1
ATOM 702 C C . ALA A 1 96 ? 8.971 -0.040 -5.073 1.00 95.56 96 ALA A C 1
ATOM 704 O O . ALA A 1 96 ? 8.400 -0.359 -4.030 1.00 95.56 96 ALA A O 1
ATOM 705 N N . HIS A 1 97 ? 8.761 -0.672 -6.231 1.00 95.00 97 HIS A N 1
ATOM 706 C CA . HIS A 1 97 ? 7.803 -1.762 -6.414 1.00 95.00 97 HIS A CA 1
ATOM 707 C C . HIS A 1 97 ? 8.089 -2.926 -5.461 1.00 95.00 97 HIS A C 1
ATOM 709 O O . HIS A 1 97 ? 7.192 -3.360 -4.745 1.00 95.00 97 HIS A O 1
ATOM 715 N N . VAL A 1 98 ? 9.345 -3.384 -5.383 1.00 93.50 98 VAL A N 1
ATOM 716 C CA . VAL A 1 98 ? 9.741 -4.489 -4.493 1.00 93.50 98 VAL A CA 1
ATOM 717 C C . VAL A 1 98 ? 9.442 -4.163 -3.029 1.00 93.50 98 VAL A C 1
ATOM 719 O O . VAL A 1 98 ? 8.936 -5.020 -2.308 1.00 93.50 98 VAL A O 1
ATOM 722 N N . ARG A 1 99 ? 9.697 -2.925 -2.584 1.00 92.31 99 ARG A N 1
ATOM 723 C CA . ARG A 1 99 ? 9.392 -2.502 -1.207 1.00 92.31 99 ARG A CA 1
ATOM 724 C C . ARG A 1 99 ? 7.891 -2.472 -0.925 1.00 92.31 99 ARG A C 1
ATOM 726 O O . ARG A 1 99 ? 7.473 -2.951 0.124 1.00 92.31 99 ARG A O 1
ATOM 733 N N . VAL A 1 100 ? 7.085 -1.944 -1.848 1.00 92.00 100 VAL A N 1
ATOM 734 C CA . VAL A 1 100 ? 5.621 -1.884 -1.686 1.00 92.00 100 VAL A CA 1
ATOM 735 C C . VAL A 1 100 ? 5.010 -3.287 -1.732 1.00 92.00 100 VAL A C 1
ATOM 737 O O . VAL A 1 100 ? 4.223 -3.634 -0.857 1.00 92.00 100 VAL A O 1
ATOM 740 N N . ALA A 1 101 ? 5.422 -4.121 -2.689 1.00 88.06 101 ALA A N 1
ATOM 741 C CA . ALA A 1 101 ? 4.951 -5.498 -2.829 1.00 88.06 101 ALA A CA 1
ATOM 742 C C . ALA A 1 101 ? 5.424 -6.416 -1.685 1.00 88.06 101 ALA A C 1
ATOM 744 O O . ALA A 1 101 ? 4.778 -7.416 -1.379 1.00 88.06 101 ALA A O 1
ATOM 745 N N . GLY A 1 102 ? 6.553 -6.092 -1.048 1.00 85.69 102 GLY A N 1
ATOM 746 C CA . GLY A 1 102 ? 7.062 -6.805 0.123 1.00 85.69 102 GLY A CA 1
ATOM 747 C C . GLY A 1 102 ? 6.295 -6.509 1.414 1.00 85.69 102 GLY A C 1
ATOM 748 O O . GLY A 1 102 ? 6.311 -7.337 2.316 1.00 85.69 102 GLY A O 1
ATOM 749 N N . PHE A 1 103 ? 5.592 -5.375 1.496 1.00 81.38 103 PHE A N 1
ATOM 750 C CA . PHE A 1 103 ? 4.926 -4.923 2.724 1.00 81.38 103 PHE A CA 1
ATOM 751 C C . PHE A 1 103 ? 3.793 -5.852 3.185 1.00 81.38 103 PHE A C 1
ATOM 753 O O . PHE A 1 103 ? 3.496 -5.923 4.371 1.00 81.38 103 PHE A O 1
ATOM 760 N N . ASP A 1 104 ? 3.172 -6.575 2.251 1.00 71.38 104 ASP A N 1
ATOM 761 C CA . ASP A 1 104 ? 2.050 -7.477 2.532 1.00 71.38 104 ASP A CA 1
ATOM 762 C C . ASP A 1 104 ? 2.482 -8.938 2.756 1.00 71.38 104 ASP A C 1
ATOM 764 O O . ASP A 1 104 ? 1.623 -9.801 2.950 1.00 71.38 104 ASP A O 1
ATOM 768 N N . LYS A 1 105 ? 3.788 -9.247 2.706 1.00 66.81 105 LYS A N 1
ATOM 769 C CA . LYS A 1 105 ? 4.282 -10.631 2.807 1.00 66.81 105 LYS A CA 1
ATOM 770 C C . LYS A 1 105 ? 4.302 -11.201 4.233 1.00 66.81 105 LYS A C 1
ATOM 772 O O . LYS A 1 105 ? 4.360 -12.418 4.353 1.00 66.81 105 LYS A O 1
ATOM 777 N N . ASP A 1 106 ? 4.160 -10.387 5.283 1.00 58.75 106 ASP A N 1
ATOM 778 C CA . ASP A 1 106 ? 4.456 -10.813 6.665 1.00 58.75 106 ASP A CA 1
ATOM 779 C C . ASP A 1 106 ? 3.394 -10.449 7.729 1.00 58.75 106 ASP A C 1
ATOM 781 O O . ASP A 1 106 ? 3.739 -10.031 8.830 1.00 58.75 106 ASP A O 1
ATOM 785 N N . ASP A 1 107 ? 2.098 -10.671 7.479 1.00 57.22 107 ASP A N 1
ATOM 786 C CA . ASP A 1 107 ? 1.087 -10.541 8.558 1.00 57.22 107 ASP A CA 1
ATOM 787 C C . ASP A 1 107 ? 0.897 -11.825 9.401 1.00 57.22 107 ASP A C 1
ATOM 789 O O . ASP A 1 107 ? 0.289 -11.782 10.468 1.00 57.22 107 ASP A O 1
ATOM 793 N N . SER A 1 108 ? 1.426 -12.976 8.967 1.00 55.62 108 SER A N 1
ATOM 794 C CA . SER A 1 108 ? 1.306 -14.265 9.690 1.00 55.62 108 SER A CA 1
ATOM 795 C C . SER A 1 108 ? 2.647 -14.936 9.988 1.00 55.62 108 SER A C 1
ATOM 797 O O . SER A 1 108 ? 2.811 -15.529 11.048 1.00 55.62 108 SER A O 1
ATOM 799 N N . SER A 1 109 ? 3.652 -14.777 9.127 1.00 61.12 109 SER A N 1
ATOM 800 C CA . SER A 1 109 ? 4.941 -15.474 9.246 1.00 61.12 109 SER A CA 1
ATOM 801 C C . SER A 1 109 ? 5.684 -15.166 10.555 1.00 61.12 109 SER A C 1
ATOM 803 O O . SER A 1 109 ? 6.164 -16.088 11.207 1.00 61.12 109 SER A O 1
ATOM 805 N N . GLY A 1 110 ? 5.745 -13.900 10.980 1.00 66.81 110 GLY A N 1
ATOM 806 C CA . GLY A 1 110 ? 6.483 -13.486 12.178 1.00 66.81 110 GLY A CA 1
ATOM 807 C C . GLY A 1 110 ? 5.796 -13.885 13.485 1.00 66.81 110 GLY A C 1
ATOM 808 O O . GLY A 1 110 ? 6.439 -14.403 14.398 1.00 66.81 110 GLY A O 1
ATOM 809 N N . VAL A 1 111 ? 4.477 -13.685 13.567 1.00 73.62 111 VAL A N 1
ATOM 810 C CA . VAL A 1 111 ? 3.681 -14.038 14.755 1.00 73.62 111 VAL A CA 1
ATOM 811 C C . VAL A 1 111 ? 3.552 -15.554 14.891 1.00 73.62 111 VAL A C 1
ATOM 813 O O . VAL A 1 111 ? 3.678 -16.076 15.999 1.00 73.62 111 VAL A O 1
ATOM 816 N N . ASP A 1 112 ? 3.364 -16.276 13.786 1.00 73.44 112 ASP A N 1
ATOM 817 C CA . ASP A 1 112 ? 3.274 -17.735 13.814 1.00 73.44 112 ASP A CA 1
ATOM 818 C C . ASP A 1 112 ? 4.642 -18.389 14.038 1.00 73.44 112 ASP A C 1
ATOM 820 O O . ASP A 1 112 ? 4.726 -19.374 14.775 1.00 73.44 112 ASP A O 1
ATOM 824 N N . ALA A 1 113 ? 5.733 -17.807 13.524 1.00 75.12 113 ALA A N 1
ATOM 825 C CA . ALA A 1 113 ? 7.087 -18.228 13.885 1.00 75.12 113 ALA A CA 1
ATOM 826 C C . ALA A 1 113 ? 7.356 -18.021 15.383 1.00 75.12 113 ALA A C 1
ATOM 828 O O . ALA A 1 113 ? 7.833 -18.942 16.047 1.00 75.12 113 ALA A O 1
ATOM 829 N N . ALA A 1 114 ? 6.989 -16.863 15.942 1.00 82.56 114 ALA A N 1
ATOM 830 C CA . ALA A 1 114 ? 7.133 -16.593 17.372 1.00 82.56 114 ALA A CA 1
ATOM 831 C C . ALA A 1 114 ? 6.280 -17.548 18.228 1.00 82.56 114 ALA A C 1
ATOM 833 O O . ALA A 1 114 ? 6.777 -18.117 19.200 1.00 82.56 114 ALA A O 1
ATOM 834 N N . ARG A 1 115 ? 5.021 -17.799 17.843 1.00 86.56 115 ARG A N 1
ATOM 835 C CA . ARG A 1 115 ? 4.132 -18.756 18.522 1.00 86.56 115 ARG A CA 1
ATOM 836 C C . ARG A 1 115 ? 4.682 -20.185 18.463 1.00 86.56 115 ARG A C 1
ATOM 838 O O . ARG A 1 115 ? 4.640 -20.888 19.468 1.00 86.56 115 ARG A O 1
ATOM 845 N N . SER A 1 116 ? 5.233 -20.598 17.322 1.00 86.75 116 SER A N 1
ATOM 846 C CA . SER A 1 116 ? 5.870 -21.909 17.142 1.00 86.75 116 SER A CA 1
ATOM 847 C C . SER A 1 116 ? 7.124 -22.067 18.011 1.00 86.75 116 SER A C 1
ATOM 849 O O . SER A 1 116 ? 7.295 -23.090 18.677 1.00 86.75 116 SER A O 1
ATOM 851 N N . MET A 1 117 ? 7.971 -21.034 18.085 1.00 91.38 117 MET A N 1
ATOM 852 C CA . MET A 1 117 ? 9.144 -21.021 18.966 1.00 91.38 117 MET A CA 1
ATOM 853 C C . MET A 1 117 ? 8.759 -21.092 20.448 1.00 91.38 117 MET A C 1
ATOM 855 O O . MET A 1 117 ? 9.344 -21.879 21.190 1.00 91.38 117 MET A O 1
ATOM 859 N N . LEU A 1 118 ? 7.747 -20.329 20.870 1.00 94.44 118 LEU A N 1
ATOM 860 C CA . LEU A 1 118 ? 7.245 -20.360 22.246 1.00 94.44 118 LEU A CA 1
ATOM 861 C C . LEU A 1 118 ? 6.599 -21.705 22.599 1.00 94.44 118 LEU A C 1
ATOM 863 O O . LEU A 1 118 ? 6.802 -22.200 23.704 1.00 94.44 118 LEU A O 1
ATOM 867 N N . GLY A 1 119 ? 5.881 -22.329 21.660 1.00 94.12 119 GLY A N 1
ATOM 868 C CA . GLY A 1 119 ? 5.341 -23.677 21.836 1.00 94.12 119 GLY A CA 1
ATOM 869 C C . GLY A 1 119 ? 6.445 -24.710 22.059 1.00 94.12 119 GLY A C 1
ATOM 870 O O . GLY A 1 119 ? 6.390 -25.468 23.023 1.00 94.12 119 GLY A O 1
ATOM 871 N N . ARG A 1 120 ? 7.499 -24.680 21.230 1.00 93.94 120 ARG A N 1
ATOM 872 C CA . ARG A 1 120 ? 8.673 -25.556 21.388 1.00 93.94 120 ARG A CA 1
ATOM 873 C C . ARG A 1 120 ? 9.383 -25.348 22.726 1.00 93.94 120 ARG A C 1
ATOM 875 O O . ARG A 1 120 ? 9.780 -26.325 23.353 1.00 93.94 120 ARG A O 1
ATOM 882 N N . LEU A 1 121 ? 9.513 -24.098 23.171 1.00 91.88 121 LEU A N 1
ATOM 883 C CA . LEU A 1 121 ? 10.115 -23.769 24.463 1.00 91.88 121 LEU A CA 1
ATOM 884 C C . LEU A 1 121 ? 9.276 -24.293 25.636 1.00 91.88 121 LEU A C 1
ATOM 886 O O . LEU A 1 121 ? 9.822 -24.912 26.543 1.00 91.88 121 LEU A O 1
ATOM 890 N N . ALA A 1 122 ? 7.958 -24.090 25.608 1.00 92.62 122 ALA A N 1
ATOM 891 C CA . ALA A 1 122 ? 7.059 -24.593 26.643 1.00 92.62 122 ALA A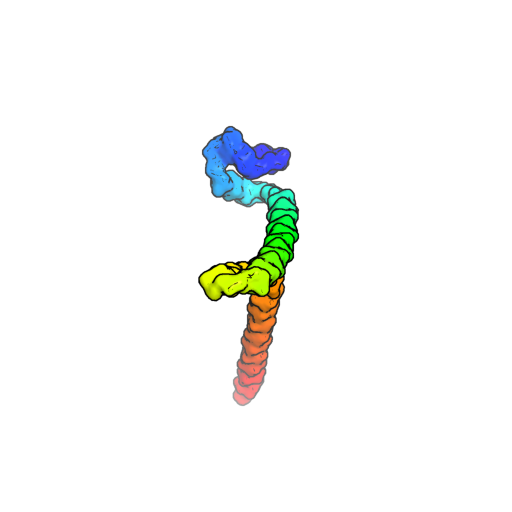 CA 1
ATOM 892 C C . ALA A 1 122 ? 7.095 -26.128 26.735 1.00 92.62 122 ALA A C 1
ATOM 894 O O . ALA A 1 122 ? 7.119 -26.673 27.836 1.00 92.62 122 ALA A O 1
ATOM 895 N N . THR A 1 123 ? 7.168 -26.825 25.594 1.00 91.56 123 THR A N 1
ATOM 896 C CA . THR A 1 123 ? 7.355 -28.282 25.563 1.00 91.56 123 THR A CA 1
ATOM 897 C C . THR A 1 123 ? 8.689 -28.694 26.180 1.00 91.56 123 THR A C 1
ATOM 899 O O . THR A 1 123 ? 8.704 -29.594 27.011 1.00 91.56 123 THR A O 1
ATOM 902 N N . ALA A 1 124 ? 9.794 -28.031 25.825 1.00 89.19 124 ALA A N 1
ATOM 903 C CA . ALA A 1 124 ? 11.111 -28.352 26.375 1.00 89.19 124 ALA A CA 1
ATOM 904 C C . ALA A 1 124 ? 11.174 -28.151 27.900 1.00 89.19 124 ALA A C 1
ATOM 906 O O . ALA A 1 124 ? 11.705 -29.002 28.607 1.00 89.19 124 ALA A O 1
ATOM 907 N N . ILE A 1 125 ? 10.576 -27.070 28.413 1.00 89.25 125 ILE A N 1
ATOM 908 C CA . ILE A 1 125 ? 10.477 -26.819 29.859 1.00 89.25 125 ILE A CA 1
ATOM 909 C C . ILE A 1 125 ? 9.609 -27.887 30.538 1.00 89.25 125 ILE A C 1
ATOM 911 O O . ILE A 1 125 ? 9.985 -28.399 31.586 1.00 89.25 125 ILE A O 1
ATOM 915 N N . GLY A 1 126 ? 8.469 -28.253 29.945 1.00 86.38 126 GLY A N 1
ATOM 916 C CA . GLY A 1 126 ? 7.597 -29.296 30.490 1.00 86.38 126 GLY A CA 1
ATOM 917 C C . GLY A 1 126 ? 8.272 -30.668 30.565 1.00 86.38 126 GLY A C 1
ATOM 918 O O . GLY A 1 126 ? 8.100 -31.369 31.557 1.00 86.38 126 GLY A O 1
ATOM 919 N N . VAL A 1 127 ? 9.072 -31.032 29.556 1.00 82.00 127 VAL A N 1
ATOM 920 C CA . VAL A 1 127 ? 9.863 -32.276 29.556 1.00 82.00 127 VAL A CA 1
ATOM 921 C C . VAL A 1 127 ? 10.908 -32.256 30.672 1.00 82.00 127 VAL A C 1
ATOM 923 O O . VAL A 1 127 ? 10.930 -33.187 31.466 1.00 82.00 127 VAL A O 1
ATOM 926 N N . ALA A 1 128 ? 11.676 -31.171 30.811 1.00 72.75 128 ALA A N 1
ATOM 927 C CA . ALA A 1 128 ? 12.682 -31.049 31.870 1.00 72.75 128 ALA A CA 1
ATOM 928 C C . ALA A 1 128 ? 12.075 -31.154 33.285 1.00 72.75 128 ALA A C 1
ATOM 930 O O . ALA A 1 128 ? 12.606 -31.852 34.139 1.00 72.75 128 ALA A O 1
ATOM 931 N N . VAL A 1 129 ? 10.914 -30.529 33.519 1.00 74.50 129 VAL A N 1
ATOM 932 C CA . VAL A 1 129 ? 10.194 -30.629 34.805 1.00 74.50 129 VAL A CA 1
ATOM 933 C C . VAL A 1 129 ? 9.678 -32.051 35.068 1.00 74.50 129 VAL A C 1
ATOM 935 O O . VAL A 1 129 ? 9.589 -32.473 36.219 1.00 74.50 129 VAL A O 1
ATOM 938 N N . SER A 1 130 ? 9.327 -32.791 34.014 1.00 70.50 130 SER A N 1
ATOM 939 C CA . SER A 1 130 ? 8.859 -34.179 34.127 1.00 70.50 130 SER A CA 1
ATOM 940 C C . SER A 1 130 ? 10.005 -35.144 34.445 1.00 70.50 130 SER A C 1
ATOM 942 O O . SER A 1 130 ? 9.805 -36.088 35.205 1.00 70.50 130 SER A O 1
ATOM 944 N N . GLU A 1 131 ? 11.189 -34.902 33.876 1.00 67.19 131 GLU A N 1
ATOM 945 C CA . GLU A 1 131 ? 12.410 -35.670 34.143 1.00 67.19 131 GLU A CA 1
ATOM 946 C C . GLU A 1 131 ? 12.889 -35.449 35.589 1.00 67.19 131 GLU A C 1
ATOM 948 O O . GLU A 1 131 ? 13.042 -36.432 36.317 1.00 67.19 131 GLU A O 1
ATOM 953 N N . ASP A 1 132 ? 12.966 -34.194 36.056 1.00 65.50 132 ASP A N 1
ATOM 954 C CA . ASP A 1 132 ? 13.333 -33.855 37.446 1.00 65.50 132 ASP A CA 1
ATOM 955 C C . ASP A 1 132 ? 12.383 -34.494 38.481 1.00 65.50 132 ASP A C 1
ATOM 957 O O . ASP A 1 132 ? 12.824 -34.990 39.515 1.00 65.50 132 ASP A O 1
ATOM 961 N N . ALA A 1 133 ? 11.072 -34.526 38.209 1.00 64.88 133 ALA A N 1
ATOM 962 C CA . ALA A 1 133 ? 10.092 -35.140 39.112 1.00 64.88 133 ALA A CA 1
ATOM 963 C C . ALA A 1 133 ? 10.207 -36.675 39.177 1.00 64.88 133 ALA A C 1
ATOM 965 O O . ALA A 1 133 ? 9.839 -37.280 40.182 1.00 64.88 133 ALA A O 1
ATOM 966 N N . SER A 1 134 ? 10.712 -37.311 38.114 1.00 59.72 134 SER A N 1
ATOM 967 C CA . SER A 1 134 ? 10.897 -38.766 38.059 1.00 59.72 134 SER A CA 1
ATOM 968 C C . SER A 1 134 ? 12.187 -39.248 38.734 1.00 59.72 134 SER A C 1
ATOM 970 O O . SER A 1 134 ? 12.243 -40.396 39.172 1.00 59.72 134 SER A O 1
ATOM 972 N N . GLU A 1 135 ? 13.197 -38.381 38.871 1.00 58.78 135 GLU A N 1
ATOM 973 C CA . GLU A 1 135 ? 14.445 -38.694 39.582 1.00 58.78 135 GLU A CA 1
ATOM 974 C C . GLU A 1 135 ? 14.303 -38.585 41.112 1.00 58.78 135 GLU A C 1
ATOM 976 O O . GLU A 1 135 ? 14.998 -39.288 41.843 1.00 58.78 135 GLU A O 1
ATOM 981 N N . THR A 1 136 ? 13.367 -37.778 41.627 1.00 57.81 136 THR A N 1
ATOM 982 C CA . THR A 1 136 ? 13.195 -37.582 43.080 1.00 57.81 136 THR A CA 1
ATOM 983 C C . THR A 1 136 ? 12.404 -38.681 43.797 1.00 57.81 136 THR A C 1
ATOM 985 O O . THR A 1 136 ? 12.509 -38.795 45.017 1.00 57.81 136 THR A O 1
ATOM 988 N N . ASP A 1 137 ? 11.649 -39.511 43.072 1.00 57.31 137 ASP A N 1
ATOM 989 C CA . ASP A 1 137 ? 10.842 -40.602 43.652 1.00 57.31 137 ASP A CA 1
ATOM 990 C C . ASP A 1 137 ? 11.621 -41.932 43.795 1.00 57.31 137 ASP A C 1
ATOM 992 O O . ASP A 1 137 ? 11.079 -42.927 44.281 1.00 57.31 137 ASP A O 1
ATOM 996 N N . GLY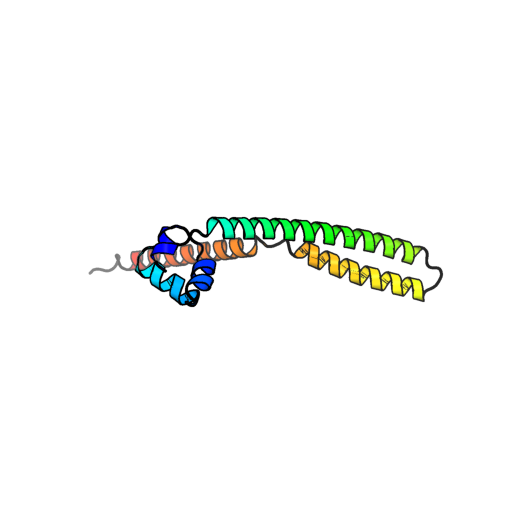 A 1 138 ? 12.897 -41.967 43.384 1.00 55.53 138 GLY A N 1
ATOM 997 C CA . GLY A 1 138 ? 13.746 -43.166 43.387 1.00 55.53 138 GLY A CA 1
ATOM 998 C C . GLY A 1 138 ? 14.645 -43.366 44.614 1.00 55.53 138 GLY A C 1
ATOM 999 O O . GLY A 1 138 ? 15.281 -44.413 44.712 1.00 55.53 138 GLY A O 1
ATOM 1000 N N . GLU A 1 139 ? 14.708 -42.412 45.549 1.00 54.47 139 GLU A N 1
ATOM 1001 C CA . GLU A 1 139 ? 15.645 -42.465 46.681 1.00 54.47 139 GLU A CA 1
ATOM 1002 C C . GLU A 1 139 ? 14.922 -42.272 48.026 1.00 54.47 139 GLU A C 1
ATOM 1004 O O . GLU A 1 139 ? 14.776 -41.167 48.548 1.00 54.47 139 GLU A O 1
ATOM 1009 N N . ALA A 1 140 ? 14.470 -43.381 48.610 1.00 49.47 140 ALA A N 1
ATOM 1010 C CA . ALA A 1 140 ? 14.170 -43.493 50.036 1.00 49.47 140 ALA A CA 1
ATOM 1011 C C . ALA A 1 140 ? 14.651 -44.878 50.537 1.00 49.47 140 ALA A C 1
ATOM 1013 O O . ALA A 1 140 ? 14.671 -45.822 49.747 1.00 49.47 140 ALA A O 1
ATOM 1014 N N . PRO A 1 141 ? 15.082 -44.971 51.809 1.00 56.78 141 PRO A N 1
ATOM 1015 C CA . PRO A 1 141 ? 16.283 -45.688 52.267 1.00 56.78 141 PRO A CA 1
ATOM 1016 C C . PRO A 1 141 ? 16.183 -47.215 52.364 1.00 56.78 141 PRO A C 1
ATOM 1018 O O . PRO A 1 141 ? 15.063 -47.744 52.541 1.00 56.78 141 PRO A O 1
#

Sequence (141 aa):
MLRLAREGVARNEITRQTGVSTASVTRICADEGVTFDRSATEAAVKARVVDMKATRVGLAGALLDDVQTARARMHASEDNRAFLDGARAIAGLVGAHVRVAGFDKDDSSGVDAARSMLGRLATAIGVAVSEDASETDGEAP